Protein AF-A0A2M7KJD2-F1 (afdb_monomer)

pLDDT: mean 91.59, std 7.05, range [61.38, 98.44]

Sequence (137 aa):
REYKAAEAAFASTLTKTAMPTDLFVQVTGLTDGWTAAKQVNGGPLEAITVHGGAGYTNLDLNPADVAVVVGHPVTCSNPAVRLVVWWTESGLEVYAQNPTNAAITCTLHASDAFKGLPAGEKTVTLAAGGVASVSWQ

Solvent-accessible surface area (backbone atoms only — not comparable to full-atom values): 7549 Å² total; per-residue (Å²): 88,82,46,65,36,56,99,49,31,30,76,52,75,45,73,46,51,96,60,88,48,69,46,55,39,39,35,33,72,48,57,65,47,40,42,30,30,35,28,55,71,69,49,70,80,41,80,41,61,53,58,93,23,31,32,58,50,74,42,80,24,59,90,42,65,40,42,38,28,40,30,33,60,53,46,52,77,42,82,76,44,32,37,48,67,47,80,56,101,75,35,40,40,37,40,41,34,30,81,44,91,54,68,46,74,34,45,33,38,45,35,84,80,50,68,91,60,56,84,61,75,47,80,48,78,29,49,47,62,25,70,48,79,46,80,42,102

Nearest PDB structures (foldseek):
  7x87-assembly1_A  TM=8.866E-01  e=2.507E-02  Ignavibacterium album
  1nqj-assembly1_A  TM=3.672E-01  e=4.482E-02  Hathewaya histolytica
  2o8o-assembly1_A  TM=3.756E-01  e=2.846E-01  Hathewaya histolytica
  5gsm-assembly1_B  TM=4.408E-01  e=3.989E+00  Thermococcus kodakarensis KOD1
  5tdq-assembly1_A  TM=5.277E-01  e=8.808E+00  Homo sapiens

Structure (mmCIF, N/CA/C/O backbone):
data_AF-A0A2M7KJD2-F1
#
_entry.id   AF-A0A2M7KJD2-F1
#
loop_
_atom_site.group_PDB
_atom_site.id
_atom_site.type_symbol
_atom_site.label_atom_id
_atom_site.label_alt_id
_atom_site.label_comp_id
_atom_site.label_asym_id
_atom_site.label_entity_id
_atom_site.label_seq_id
_atom_site.pdbx_PDB_ins_code
_atom_site.Cartn_x
_atom_site.Cartn_y
_atom_site.Cartn_z
_atom_site.occupancy
_atom_site.B_iso_or_equiv
_atom_site.auth_seq_id
_atom_site.auth_comp_id
_atom_site.auth_asym_id
_atom_site.auth_atom_id
_atom_site.pdbx_PDB_model_num
ATOM 1 N N . ARG A 1 1 ? -0.520 -9.405 -18.634 1.00 74.50 1 ARG A N 1
ATOM 2 C CA . ARG A 1 1 ? 0.081 -10.565 -17.922 1.00 74.50 1 ARG A CA 1
ATOM 3 C C . ARG A 1 1 ? -0.430 -10.553 -16.489 1.00 74.50 1 ARG A C 1
ATOM 5 O O . ARG A 1 1 ? -0.575 -9.461 -15.948 1.00 74.50 1 ARG A O 1
ATOM 12 N N . GLU A 1 2 ? -0.723 -11.722 -15.922 1.00 70.50 2 GLU A N 1
ATOM 13 C CA . GLU A 1 2 ? -1.137 -11.858 -14.522 1.00 70.50 2 GLU A CA 1
ATOM 14 C C . GLU A 1 2 ? 0.080 -12.178 -13.658 1.00 70.50 2 GLU A C 1
ATOM 16 O O . GLU A 1 2 ? 0.877 -13.054 -14.000 1.00 70.50 2 GLU A O 1
ATOM 21 N N . TYR A 1 3 ? 0.215 -11.457 -12.553 1.00 81.69 3 TYR A N 1
ATOM 22 C CA . TYR A 1 3 ? 1.208 -11.715 -11.524 1.00 81.69 3 TYR A CA 1
ATOM 23 C C . TYR A 1 3 ? 0.523 -11.738 -10.160 1.00 81.69 3 TYR A C 1
ATOM 25 O O . TYR A 1 3 ? -0.526 -11.124 -9.967 1.00 81.69 3 TYR A O 1
ATOM 33 N N . LYS A 1 4 ? 1.124 -12.437 -9.201 1.00 75.81 4 LYS A N 1
ATOM 34 C CA . LYS A 1 4 ? 0.618 -12.529 -7.832 1.00 75.81 4 LYS A CA 1
ATOM 35 C C . LYS A 1 4 ? 1.563 -11.794 -6.892 1.00 75.81 4 LYS A C 1
ATOM 37 O O . LYS A 1 4 ? 2.771 -12.016 -6.954 1.00 75.81 4 LYS A O 1
ATOM 42 N N . ALA A 1 5 ? 1.017 -10.945 -6.027 1.00 68.19 5 ALA A N 1
ATOM 43 C CA . ALA A 1 5 ? 1.788 -10.338 -4.951 1.00 68.19 5 ALA A CA 1
ATOM 44 C C . ALA A 1 5 ? 2.175 -11.402 -3.906 1.00 68.19 5 ALA A C 1
ATOM 46 O O . ALA A 1 5 ? 1.339 -12.208 -3.487 1.00 68.19 5 ALA A O 1
ATOM 47 N N . ALA A 1 6 ? 3.437 -11.394 -3.481 1.00 64.44 6 ALA A N 1
ATOM 48 C CA . ALA A 1 6 ? 3.921 -12.115 -2.309 1.00 64.44 6 ALA A CA 1
ATOM 49 C C . ALA A 1 6 ? 4.169 -11.083 -1.202 1.00 64.44 6 ALA A C 1
ATOM 51 O O . ALA A 1 6 ? 4.710 -10.020 -1.478 1.00 64.44 6 ALA A O 1
ATOM 52 N N . GLU A 1 7 ? 3.725 -11.350 0.029 1.00 61.38 7 GLU A N 1
ATOM 53 C CA . GLU A 1 7 ? 3.960 -10.430 1.162 1.00 61.38 7 GLU A CA 1
ATOM 54 C C . GLU A 1 7 ? 3.536 -8.974 0.855 1.00 61.38 7 GLU A C 1
ATOM 56 O O . GLU A 1 7 ? 4.210 -8.009 1.196 1.00 61.38 7 GLU A O 1
ATOM 61 N N . ALA A 1 8 ? 2.383 -8.839 0.183 1.00 77.75 8 ALA A N 1
ATOM 62 C CA . ALA A 1 8 ? 1.730 -7.589 -0.221 1.00 77.75 8 ALA A CA 1
ATOM 63 C C . ALA A 1 8 ? 2.325 -6.807 -1.405 1.00 77.75 8 ALA A C 1
ATOM 65 O O . ALA A 1 8 ? 1.742 -5.788 -1.787 1.00 77.75 8 ALA A O 1
ATOM 66 N N . ALA A 1 9 ? 3.390 -7.292 -2.051 1.00 86.12 9 ALA A N 1
ATOM 67 C CA . ALA A 1 9 ? 3.875 -6.713 -3.303 1.00 86.12 9 ALA A CA 1
ATOM 68 C C . ALA A 1 9 ? 4.376 -7.756 -4.312 1.00 86.12 9 ALA A C 1
ATOM 70 O O . ALA A 1 9 ? 4.745 -8.880 -3.995 1.00 86.12 9 ALA A O 1
ATOM 71 N N . PHE A 1 10 ? 4.371 -7.383 -5.581 1.00 90.31 10 PHE A N 1
ATOM 72 C CA . PHE A 1 10 ? 5.023 -8.097 -6.665 1.00 90.31 10 PHE A CA 1
ATOM 73 C C . PHE A 1 10 ? 6.222 -7.270 -7.119 1.00 90.31 10 PHE A C 1
ATOM 75 O O . PHE A 1 10 ? 6.049 -6.103 -7.456 1.00 90.31 10 PHE A O 1
ATOM 82 N N . ALA A 1 11 ? 7.411 -7.869 -7.162 1.00 91.50 11 ALA A N 1
ATOM 83 C CA . ALA A 1 11 ? 8.623 -7.238 -7.674 1.00 91.50 11 ALA A CA 1
ATOM 84 C C . ALA A 1 11 ? 9.239 -8.107 -8.776 1.00 91.50 11 ALA A C 1
ATOM 86 O O . ALA A 1 11 ? 9.395 -9.318 -8.605 1.00 91.50 11 ALA A O 1
ATOM 87 N N . SER A 1 12 ? 9.576 -7.513 -9.921 1.00 91.69 12 SER A N 1
ATOM 88 C CA . SER A 1 12 ? 10.182 -8.241 -11.040 1.00 91.69 12 SER A CA 1
ATOM 89 C C . SER A 1 12 ? 10.898 -7.316 -12.018 1.00 91.69 12 SER A C 1
ATOM 91 O O . SER A 1 12 ? 10.640 -6.116 -12.058 1.00 91.69 12 SER A O 1
ATOM 93 N N . THR A 1 13 ? 11.758 -7.898 -12.850 1.00 92.31 13 THR A N 1
ATOM 94 C CA . THR A 1 13 ? 12.322 -7.231 -14.024 1.00 92.31 13 THR A CA 1
ATOM 95 C C . THR A 1 13 ? 11.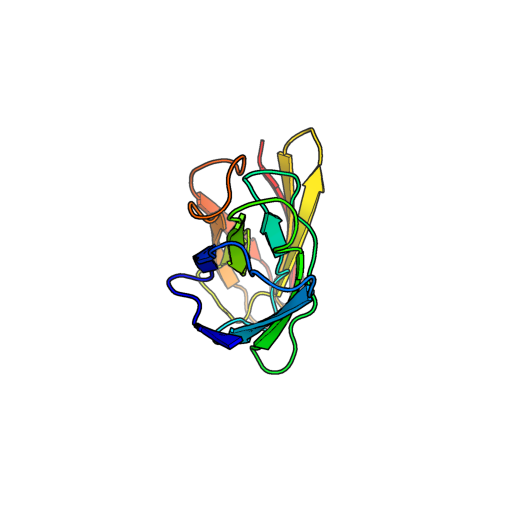645 -7.773 -15.272 1.00 92.31 13 THR A C 1
ATOM 97 O O . THR A 1 13 ? 11.668 -8.974 -15.544 1.00 92.31 13 THR A O 1
ATOM 100 N N . LEU A 1 14 ? 11.040 -6.877 -16.041 1.00 89.56 14 LEU A N 1
ATOM 101 C CA . LEU A 1 14 ? 10.385 -7.171 -17.302 1.00 89.56 14 LEU A CA 1
ATOM 102 C C . LEU A 1 14 ? 11.300 -6.772 -18.449 1.00 89.56 14 LEU A C 1
ATOM 104 O O . LEU A 1 14 ? 11.757 -5.636 -18.525 1.00 89.56 14 LEU A O 1
ATOM 108 N N . THR A 1 15 ? 11.550 -7.710 -19.352 1.00 89.50 15 THR A N 1
ATOM 109 C CA . THR A 1 15 ? 12.405 -7.474 -20.513 1.00 89.50 15 THR A CA 1
ATOM 110 C C . THR A 1 15 ? 11.744 -6.519 -21.500 1.00 89.50 15 THR A C 1
ATOM 112 O O . THR A 1 15 ? 10.539 -6.631 -21.757 1.00 89.50 15 THR A O 1
ATOM 115 N N . LYS A 1 16 ? 12.551 -5.657 -22.118 1.00 88.69 16 LYS A N 1
ATOM 116 C CA . LYS A 1 16 ? 12.173 -4.823 -23.256 1.00 88.69 16 LYS A CA 1
ATOM 117 C C . LYS A 1 16 ? 11.460 -5.650 -24.321 1.00 88.69 16 LYS A C 1
ATOM 119 O O . LYS A 1 16 ? 11.847 -6.781 -24.625 1.00 88.69 16 LYS A O 1
ATOM 124 N N . THR A 1 17 ? 10.436 -5.062 -24.926 1.00 82.75 17 THR A N 1
ATOM 125 C CA . THR A 1 17 ? 9.741 -5.680 -26.058 1.00 82.75 17 THR A CA 1
ATOM 126 C C . THR A 1 17 ? 10.324 -5.188 -27.383 1.00 82.75 17 THR A C 1
ATOM 128 O O . THR A 1 17 ? 10.805 -4.062 -27.494 1.00 82.75 17 THR A O 1
ATOM 131 N N . ALA A 1 18 ? 10.319 -6.048 -28.406 1.00 79.38 18 ALA A N 1
ATOM 132 C CA . ALA A 1 18 ? 10.820 -5.688 -29.735 1.00 79.38 18 ALA A CA 1
ATOM 133 C C . ALA A 1 18 ? 9.858 -4.770 -30.514 1.00 79.38 18 ALA A C 1
ATOM 135 O O . ALA A 1 18 ? 10.285 -4.062 -31.422 1.00 79.38 18 ALA A O 1
ATOM 136 N N . MET A 1 19 ? 8.567 -4.789 -30.171 1.00 81.00 19 MET A N 1
ATOM 137 C CA . MET A 1 19 ? 7.539 -3.946 -30.781 1.00 81.00 19 MET A CA 1
ATOM 138 C C . MET A 1 19 ? 7.059 -2.921 -29.764 1.00 81.00 19 MET A C 1
ATOM 140 O O . MET A 1 19 ? 6.751 -3.336 -28.648 1.00 81.00 19 MET A O 1
ATOM 144 N N . PRO A 1 20 ? 6.925 -1.637 -30.136 1.00 79.19 20 PRO A N 1
ATOM 145 C CA . PRO A 1 20 ? 6.466 -0.637 -29.198 1.00 79.19 20 PRO A CA 1
ATOM 146 C C . PRO A 1 20 ? 5.076 -0.965 -28.648 1.00 79.19 20 PRO A C 1
ATOM 148 O O . PRO A 1 20 ? 4.108 -1.013 -29.408 1.00 79.19 20 PRO A O 1
ATOM 151 N N . THR A 1 21 ? 4.971 -1.223 -27.349 1.00 81.81 21 THR A N 1
ATOM 152 C CA . THR A 1 21 ? 3.697 -1.517 -26.693 1.00 81.81 21 THR A CA 1
ATOM 153 C C . THR A 1 21 ? 3.764 -1.223 -25.207 1.00 81.81 21 THR A C 1
ATOM 155 O O . THR A 1 21 ? 4.760 -1.501 -24.536 1.00 81.81 21 THR A O 1
ATOM 158 N N . ASP A 1 22 ? 2.636 -0.764 -24.681 1.00 86.81 22 ASP A N 1
ATOM 159 C CA . ASP A 1 22 ? 2.374 -0.823 -23.255 1.00 86.81 22 ASP A CA 1
ATOM 160 C C . ASP A 1 22 ? 2.038 -2.263 -22.871 1.00 86.81 22 ASP A C 1
ATOM 162 O O . ASP A 1 22 ? 1.217 -2.929 -23.513 1.00 86.81 22 ASP A O 1
ATOM 166 N N . LEU A 1 23 ? 2.662 -2.758 -21.807 1.00 89.12 23 LEU A N 1
ATOM 167 C CA . LEU A 1 23 ? 2.262 -4.011 -21.191 1.00 89.12 23 LEU A CA 1
ATOM 168 C C . LEU A 1 23 ? 1.202 -3.734 -20.128 1.00 89.12 23 LEU A C 1
ATOM 170 O O . LEU A 1 23 ? 1.499 -3.158 -19.084 1.00 89.12 23 LEU A O 1
ATOM 174 N N . PHE A 1 24 ? -0.009 -4.241 -20.348 1.00 90.38 24 PHE A N 1
ATOM 175 C CA . PHE A 1 24 ? -1.033 -4.291 -19.309 1.00 90.38 24 PHE A CA 1
ATOM 176 C C . PHE A 1 24 ? -0.729 -5.401 -18.298 1.00 90.38 24 PHE A C 1
ATOM 178 O O . PHE A 1 24 ? -0.521 -6.578 -18.641 1.00 90.38 24 PHE A O 1
ATOM 185 N N . VAL A 1 25 ? -0.712 -5.009 -17.032 1.00 90.75 25 VAL A N 1
ATOM 186 C CA . VAL A 1 25 ? -0.351 -5.830 -15.885 1.00 90.75 25 VAL A CA 1
ATOM 187 C C . VAL A 1 25 ? -1.523 -5.879 -14.918 1.00 90.75 25 VAL A C 1
ATOM 1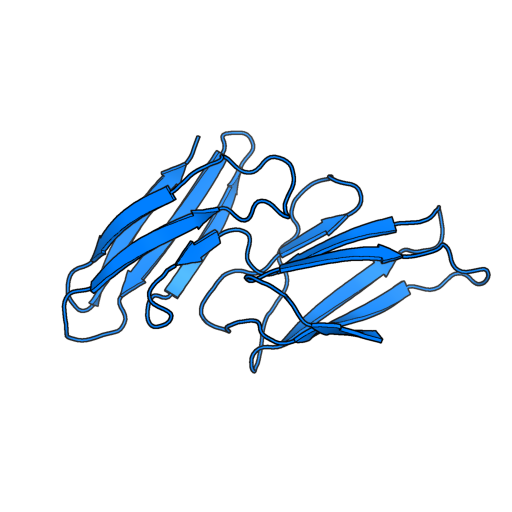89 O O . VAL A 1 25 ? -2.047 -4.845 -14.509 1.00 90.75 25 VAL A O 1
ATOM 192 N N . GLN A 1 26 ? -1.903 -7.098 -14.547 1.00 93.50 26 GLN A N 1
ATOM 193 C CA . GLN A 1 26 ? -2.819 -7.369 -13.450 1.00 93.50 26 GLN A CA 1
ATOM 194 C C . GLN A 1 26 ? -2.022 -7.995 -12.308 1.00 93.50 26 GLN A C 1
ATOM 196 O O . GLN A 1 26 ? -1.288 -8.962 -12.529 1.00 93.50 26 GLN A O 1
ATOM 201 N N . VAL A 1 27 ? -2.183 -7.457 -11.102 1.00 93.25 27 VAL A N 1
ATOM 202 C CA . VAL A 1 27 ? -1.579 -7.996 -9.880 1.00 93.25 27 VAL A CA 1
ATOM 203 C C . VAL A 1 27 ? -2.678 -8.439 -8.931 1.00 93.25 27 VAL A C 1
ATOM 205 O O . VAL A 1 27 ? -3.476 -7.618 -8.487 1.00 93.25 27 VAL A O 1
ATOM 208 N N . THR A 1 28 ? -2.735 -9.736 -8.642 1.00 93.94 28 THR A N 1
ATOM 209 C CA . THR A 1 28 ? -3.733 -10.339 -7.750 1.00 93.94 28 THR A CA 1
ATOM 210 C C . THR A 1 28 ? -3.183 -10.553 -6.341 1.00 93.94 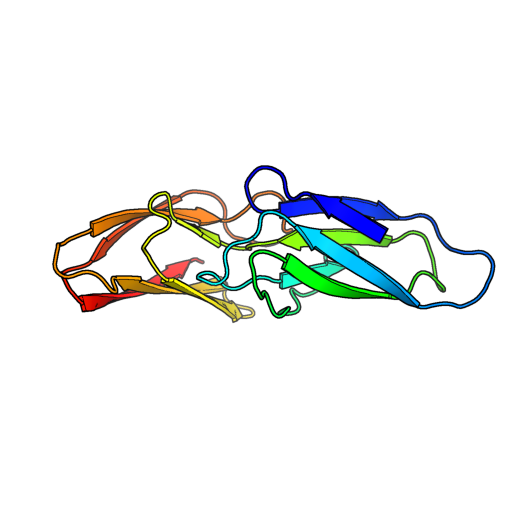28 THR A C 1
ATOM 212 O O . THR A 1 28 ? -1.969 -10.548 -6.114 1.00 93.94 28 THR A O 1
ATOM 215 N N . GLY A 1 29 ? -4.090 -10.757 -5.382 1.00 91.19 29 GLY A N 1
ATOM 216 C CA . GLY A 1 29 ? -3.746 -10.954 -3.969 1.00 91.19 29 GLY A CA 1
ATOM 217 C C . GLY A 1 29 ? -3.585 -9.650 -3.189 1.00 91.19 29 GLY A C 1
ATOM 218 O O . GLY A 1 29 ? -3.014 -9.660 -2.101 1.00 91.19 29 GLY A O 1
ATOM 219 N N . LEU A 1 30 ? -4.079 -8.541 -3.742 1.00 94.56 30 LEU A N 1
ATOM 220 C CA . LEU A 1 30 ? -4.172 -7.259 -3.053 1.00 94.56 30 LEU A CA 1
ATOM 221 C C . LEU A 1 30 ? -5.464 -7.199 -2.229 1.00 94.56 30 LEU A C 1
ATOM 223 O O . LEU A 1 30 ? -6.373 -8.009 -2.408 1.00 94.56 30 LEU A O 1
ATOM 227 N N . THR A 1 31 ? -5.561 -6.228 -1.330 1.00 93.50 31 THR A N 1
ATOM 228 C CA . THR A 1 31 ? -6.803 -5.907 -0.620 1.00 93.50 31 THR A CA 1
ATOM 229 C C . THR A 1 31 ? -7.334 -4.556 -1.070 1.00 93.50 31 THR A C 1
ATOM 231 O O . THR A 1 31 ? -6.593 -3.581 -1.159 1.00 93.50 31 THR A O 1
ATOM 234 N N . ASP A 1 32 ? -8.646 -4.472 -1.284 1.00 93.69 32 ASP A N 1
ATOM 235 C CA . ASP A 1 32 ? -9.338 -3.220 -1.624 1.00 93.69 32 ASP A CA 1
ATOM 236 C C . ASP A 1 32 ? -9.277 -2.192 -0.477 1.00 93.69 32 ASP A C 1
ATOM 238 O O . ASP A 1 32 ? -9.647 -1.033 -0.640 1.00 93.69 32 ASP A O 1
ATOM 242 N N . GLY A 1 33 ? -8.858 -2.617 0.721 1.00 95.25 33 GLY A N 1
ATOM 243 C CA . GLY A 1 33 ? -8.799 -1.760 1.898 1.00 95.25 33 GLY A CA 1
ATOM 244 C C . GLY A 1 33 ? -7.580 -0.865 2.009 1.00 95.25 33 GLY A C 1
ATOM 245 O O . GLY A 1 33 ? -7.597 0.016 2.868 1.00 95.25 33 GLY A O 1
ATOM 246 N N . TRP A 1 34 ? -6.534 -1.115 1.223 1.00 96.62 34 TRP A N 1
ATOM 247 C CA . TRP A 1 34 ? -5.243 -0.452 1.372 1.00 96.62 34 TRP A CA 1
ATOM 248 C C . TRP A 1 34 ? -4.829 0.208 0.064 1.00 96.62 34 TRP A C 1
ATOM 250 O O . TRP A 1 34 ? -4.994 -0.374 -1.009 1.00 96.62 34 TRP A O 1
ATOM 260 N N . THR A 1 35 ? -4.231 1.398 0.153 1.00 96.75 35 THR A N 1
ATOM 261 C CA . THR A 1 35 ? -3.576 2.030 -0.996 1.00 96.75 35 THR A CA 1
ATOM 262 C C . THR A 1 35 ? -2.598 1.054 -1.647 1.00 96.75 35 THR A C 1
ATOM 264 O O . THR A 1 35 ? -1.788 0.417 -0.969 1.00 96.75 35 THR A O 1
ATOM 267 N N . ALA A 1 36 ? -2.664 0.950 -2.970 1.00 96.81 36 ALA A N 1
ATOM 268 C CA . ALA A 1 36 ? -1.659 0.272 -3.767 1.00 96.81 36 ALA A CA 1
ATOM 269 C C . ALA A 1 36 ? -0.947 1.272 -4.676 1.00 96.81 36 ALA A C 1
ATOM 271 O O . ALA A 1 36 ? -1.507 2.298 -5.071 1.00 96.81 36 ALA A O 1
ATOM 272 N N . ALA A 1 37 ? 0.294 0.957 -5.015 1.00 96.38 37 ALA A N 1
ATOM 273 C CA . ALA A 1 37 ? 1.112 1.745 -5.913 1.00 96.38 37 ALA A CA 1
ATOM 274 C C . ALA A 1 37 ? 1.936 0.840 -6.827 1.00 96.38 37 ALA A C 1
ATOM 276 O O . ALA A 1 37 ? 2.144 -0.343 -6.540 1.00 96.38 37 ALA A O 1
ATOM 277 N N . LYS A 1 38 ? 2.436 1.424 -7.913 1.00 96.12 38 LYS A N 1
ATOM 278 C CA . LYS A 1 38 ? 3.562 0.894 -8.673 1.00 96.12 38 LYS A CA 1
ATOM 279 C C . LYS A 1 38 ? 4.793 1.773 -8.490 1.00 96.12 38 LYS A C 1
ATOM 281 O O . LYS A 1 38 ? 4.675 2.971 -8.251 1.00 96.12 38 LYS A O 1
ATOM 286 N N . GLN A 1 39 ? 5.964 1.178 -8.654 1.00 95.44 39 GLN A N 1
ATOM 287 C CA . GLN A 1 39 ? 7.237 1.877 -8.742 1.00 95.44 39 GLN A CA 1
ATOM 288 C C . GLN A 1 39 ? 8.032 1.296 -9.907 1.00 95.44 39 GLN A C 1
ATOM 290 O O . GLN A 1 39 ? 8.254 0.087 -9.976 1.00 95.44 39 GLN A O 1
ATOM 295 N N . VAL A 1 40 ? 8.455 2.161 -10.826 1.00 95.38 40 VAL A N 1
ATOM 296 C CA . VAL A 1 40 ? 9.196 1.786 -12.036 1.00 95.38 40 VAL A CA 1
ATOM 297 C C . VAL A 1 40 ? 10.636 2.265 -11.905 1.00 95.38 40 VAL A C 1
ATOM 299 O O . VAL A 1 40 ? 10.882 3.436 -11.636 1.00 95.38 40 VAL A O 1
ATOM 302 N N . ASN A 1 41 ? 11.596 1.354 -12.066 1.00 94.00 41 ASN A N 1
ATOM 303 C CA . ASN A 1 41 ? 13.038 1.609 -12.011 1.00 94.00 41 ASN A CA 1
ATOM 304 C C . ASN A 1 41 ? 13.505 2.354 -10.744 1.00 94.00 41 ASN A C 1
ATOM 306 O O . ASN A 1 41 ? 14.497 3.077 -10.770 1.00 94.00 41 ASN A O 1
ATOM 310 N N . GLY A 1 42 ? 12.806 2.162 -9.619 1.00 91.31 42 GLY A N 1
ATOM 311 C CA . GLY A 1 42 ? 13.093 2.863 -8.362 1.00 91.31 42 GLY A CA 1
ATOM 312 C C . GLY A 1 42 ? 12.731 4.350 -8.366 1.00 91.31 42 GLY A C 1
ATOM 313 O O . GLY A 1 42 ? 13.213 5.079 -7.507 1.00 91.31 42 GLY A O 1
ATOM 314 N N . GLY A 1 43 ? 11.928 4.799 -9.334 1.00 92.88 43 GLY A N 1
ATOM 315 C CA . GLY A 1 43 ? 11.413 6.160 -9.409 1.00 92.88 43 GLY A CA 1
ATOM 316 C C . GLY A 1 43 ? 10.317 6.454 -8.374 1.00 92.88 43 GLY A C 1
ATOM 317 O O . GLY A 1 43 ? 10.208 5.760 -7.359 1.00 92.88 43 GLY A O 1
ATOM 318 N N . PRO A 1 44 ? 9.488 7.480 -8.618 1.00 92.12 44 PRO A N 1
ATOM 319 C CA . PRO A 1 44 ? 8.368 7.816 -7.747 1.00 92.12 44 PRO A CA 1
ATOM 320 C C . PRO A 1 44 ? 7.365 6.665 -7.609 1.00 92.12 44 PRO A C 1
ATOM 322 O O . PRO A 1 44 ? 7.202 5.846 -8.517 1.00 92.12 44 PRO A O 1
ATOM 325 N N . LEU A 1 45 ? 6.670 6.625 -6.472 1.00 93.31 45 LEU A N 1
ATOM 326 C CA . LEU A 1 45 ? 5.488 5.787 -6.322 1.00 93.31 45 LEU A CA 1
ATOM 327 C C . LEU A 1 45 ? 4.327 6.420 -7.095 1.00 93.31 45 LEU A C 1
ATOM 329 O O . LEU A 1 45 ? 4.060 7.618 -6.990 1.00 93.31 45 LEU A O 1
ATOM 333 N N . GLU A 1 46 ? 3.609 5.597 -7.845 1.00 94.44 46 GLU A N 1
ATOM 334 C CA . GLU A 1 46 ? 2.422 5.988 -8.597 1.00 94.44 46 GLU A CA 1
ATOM 335 C C . GLU A 1 46 ? 1.233 5.174 -8.097 1.00 94.44 46 GLU A C 1
ATOM 337 O O . GLU A 1 46 ? 1.264 3.943 -8.131 1.00 94.44 46 GLU A O 1
ATOM 342 N N . ALA A 1 47 ? 0.183 5.843 -7.621 1.00 94.69 47 ALA A N 1
ATOM 343 C CA . ALA A 1 47 ? -0.989 5.160 -7.087 1.00 94.69 47 ALA A CA 1
ATOM 344 C C . ALA A 1 47 ? -1.689 4.339 -8.177 1.00 94.69 47 ALA A C 1
ATOM 346 O O . ALA A 1 47 ? -1.825 4.784 -9.319 1.00 94.69 47 ALA A O 1
ATOM 347 N N . ILE A 1 48 ? -2.176 3.156 -7.807 1.00 95.38 48 ILE A N 1
ATOM 348 C CA . ILE A 1 48 ? -3.013 2.327 -8.675 1.00 95.38 48 ILE A CA 1
ATOM 349 C C . ILE A 1 48 ? -4.326 1.993 -7.978 1.00 95.38 48 ILE A C 1
ATOM 351 O O . ILE A 1 48 ? -4.409 1.931 -6.750 1.00 95.38 48 ILE A O 1
ATOM 355 N N . THR A 1 49 ? -5.364 1.760 -8.771 1.00 92.94 49 THR A N 1
ATOM 356 C CA . THR A 1 49 ? -6.652 1.302 -8.260 1.00 92.94 49 THR A CA 1
ATOM 357 C C . THR A 1 49 ? -6.619 -0.201 -8.004 1.00 92.94 49 THR A C 1
ATOM 359 O O . THR A 1 49 ? -6.036 -0.966 -8.775 1.00 92.94 49 THR A O 1
ATOM 362 N N . VAL A 1 50 ? -7.268 -0.619 -6.916 1.00 94.81 50 VAL A N 1
ATOM 363 C CA . VAL A 1 50 ? -7.496 -2.027 -6.572 1.00 94.81 50 VAL A CA 1
ATOM 364 C C . VAL A 1 50 ? -8.998 -2.265 -6.515 1.00 94.81 50 VAL A C 1
ATOM 366 O O . VAL A 1 50 ? -9.735 -1.459 -5.945 1.00 94.81 50 VAL A O 1
ATOM 369 N N . HIS A 1 51 ? -9.452 -3.349 -7.132 1.00 93.75 51 HIS A N 1
ATOM 370 C CA . HIS A 1 51 ? -10.841 -3.778 -7.071 1.00 93.75 51 HIS A CA 1
ATOM 371 C C . HIS A 1 51 ? -10.927 -5.302 -7.085 1.00 93.75 51 HIS A C 1
ATOM 373 O O . HIS A 1 51 ? -10.322 -5.950 -7.943 1.00 93.75 51 HIS A O 1
ATOM 379 N N . GLY A 1 52 ? -11.684 -5.880 -6.151 1.00 94.19 52 GLY A N 1
ATOM 380 C CA . GLY A 1 52 ? -11.826 -7.331 -6.046 1.00 94.19 52 GLY A CA 1
ATOM 381 C C . GLY A 1 52 ? -10.497 -8.033 -5.754 1.00 94.19 52 GLY A C 1
ATOM 382 O O . GLY A 1 52 ? -10.285 -9.160 -6.195 1.00 94.19 52 GLY A O 1
ATOM 383 N N . GLY A 1 53 ? -9.578 -7.349 -5.067 1.00 93.62 53 GLY A N 1
ATOM 384 C CA . GLY A 1 53 ? -8.236 -7.842 -4.759 1.00 93.62 53 GLY A CA 1
ATOM 385 C C . GLY A 1 53 ? -7.273 -7.911 -5.948 1.00 93.62 53 GLY A C 1
ATOM 386 O O . GLY A 1 53 ? -6.239 -8.588 -5.875 1.00 93.62 53 GLY A O 1
ATOM 387 N N . ALA A 1 54 ? -7.599 -7.214 -7.039 1.00 94.19 54 ALA A N 1
ATOM 388 C CA . ALA A 1 54 ? -6.751 -7.069 -8.213 1.00 94.19 54 ALA A CA 1
ATOM 389 C C . ALA A 1 54 ? -6.413 -5.596 -8.474 1.00 94.19 54 ALA A C 1
ATOM 391 O O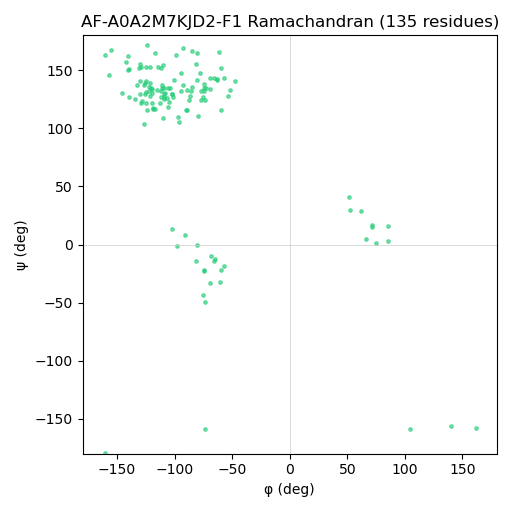 . ALA A 1 54 ? -7.300 -4.744 -8.519 1.00 94.19 54 ALA A O 1
ATOM 392 N N . GLY A 1 55 ? -5.127 -5.311 -8.668 1.00 94.38 55 GLY A N 1
ATOM 393 C CA . GLY A 1 55 ? -4.624 -4.026 -9.139 1.00 94.38 55 GLY A CA 1
ATOM 394 C C . GLY A 1 55 ? -4.3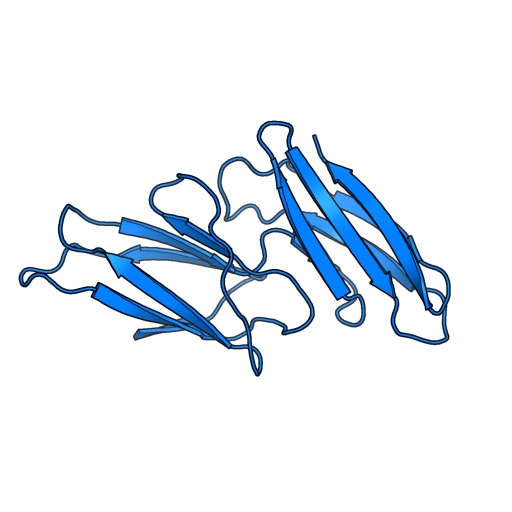02 -4.079 -1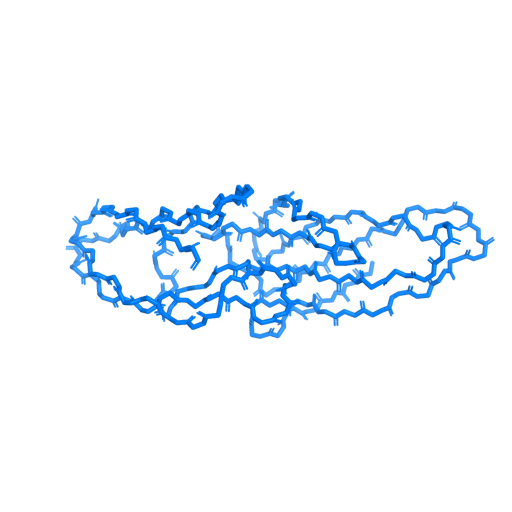0.628 1.00 94.38 55 GLY A C 1
ATOM 395 O O . GLY A 1 55 ? -3.773 -5.083 -11.111 1.00 94.38 55 GLY A O 1
ATOM 396 N N . TYR A 1 56 ? -4.597 -3.001 -11.351 1.00 91.62 56 TYR A N 1
ATOM 397 C CA . TYR A 1 56 ? -4.363 -2.910 -12.794 1.00 91.62 56 TYR A CA 1
ATOM 398 C C . TYR A 1 56 ? -3.458 -1.729 -13.116 1.00 91.62 56 TYR A C 1
ATOM 400 O O . TYR A 1 56 ? -3.641 -0.627 -12.601 1.00 91.62 56 TYR A O 1
ATOM 408 N N . THR A 1 57 ? -2.478 -1.946 -13.988 1.00 93.81 57 THR A N 1
ATOM 409 C CA . THR A 1 57 ? -1.614 -0.870 -14.473 1.00 93.81 57 THR A CA 1
ATOM 410 C C . THR A 1 57 ? -1.012 -1.190 -15.838 1.00 93.81 57 THR A C 1
ATOM 412 O O . THR A 1 57 ? -1.075 -2.326 -16.307 1.00 93.81 57 THR A O 1
ATOM 415 N N . ASN A 1 58 ? -0.428 -0.188 -16.485 1.00 92.25 58 ASN A N 1
ATOM 416 C CA . ASN A 1 58 ? 0.368 -0.326 -17.698 1.00 92.25 58 ASN A CA 1
ATOM 417 C C . ASN A 1 58 ? 1.843 -0.002 -17.420 1.00 92.25 58 ASN A C 1
ATOM 419 O O . ASN A 1 58 ? 2.171 0.783 -16.523 1.00 92.25 58 ASN A O 1
ATOM 423 N N . LEU A 1 59 ? 2.730 -0.618 -18.199 1.00 91.12 59 LEU A N 1
ATOM 424 C CA . LEU A 1 59 ? 4.171 -0.391 -18.158 1.00 91.12 59 LEU A CA 1
ATOM 425 C C . LEU A 1 59 ? 4.686 -0.145 -19.574 1.00 91.12 59 LEU A C 1
ATOM 427 O O . LEU A 1 59 ? 4.423 -0.955 -20.463 1.00 91.12 59 LEU A O 1
ATOM 431 N N . ASP A 1 60 ? 5.446 0.933 -19.753 1.00 89.88 60 ASP A N 1
ATOM 432 C CA . ASP A 1 60 ? 6.161 1.210 -20.998 1.00 89.88 60 ASP A CA 1
ATOM 433 C C . ASP A 1 60 ? 7.446 0.370 -21.044 1.00 89.88 60 ASP A C 1
ATOM 435 O O . ASP A 1 60 ? 8.377 0.594 -20.269 1.00 89.88 60 ASP A O 1
ATOM 439 N N . LEU A 1 61 ? 7.487 -0.617 -21.944 1.00 87.88 61 LEU A N 1
ATOM 440 C CA . LEU A 1 61 ? 8.640 -1.502 -22.150 1.00 87.88 61 LEU A CA 1
ATOM 441 C C . LEU A 1 61 ? 9.459 -1.132 -23.398 1.00 87.88 61 LEU A C 1
ATOM 443 O O . LEU A 1 61 ? 10.264 -1.941 -23.862 1.00 87.88 61 LEU A O 1
ATOM 447 N N . ASN A 1 62 ? 9.241 0.048 -23.981 1.00 87.25 62 ASN A N 1
ATOM 448 C CA . ASN A 1 62 ? 9.900 0.509 -25.205 1.00 87.25 62 ASN A CA 1
ATOM 449 C C . ASN A 1 62 ? 11.360 0.946 -25.005 1.00 87.25 62 ASN A C 1
ATOM 451 O O . ASN A 1 62 ? 12.202 0.605 -25.848 1.00 87.25 62 ASN A O 1
ATOM 455 N N . PRO A 1 63 ? 11.717 1.703 -23.946 1.00 85.44 63 PRO A N 1
ATOM 456 C CA . PRO A 1 63 ? 13.070 2.232 -23.838 1.00 85.44 63 PRO A CA 1
ATOM 457 C C . PRO A 1 63 ? 14.079 1.132 -23.480 1.00 85.44 63 PRO A C 1
ATOM 459 O O . PRO A 1 63 ? 15.083 0.975 -24.182 1.00 85.44 63 PRO A O 1
ATOM 462 N N . ALA A 1 64 ? 13.791 0.331 -22.453 1.00 87.50 64 ALA A N 1
ATOM 463 C CA . ALA A 1 64 ? 14.699 -0.659 -21.876 1.00 87.50 64 ALA A CA 1
ATOM 464 C C . ALA A 1 64 ? 13.931 -1.714 -21.060 1.00 87.50 64 ALA A C 1
ATOM 466 O O . ALA A 1 64 ? 12.707 -1.652 -20.949 1.00 87.50 64 ALA A O 1
ATOM 467 N N . ASP A 1 65 ? 14.666 -2.665 -20.480 1.00 92.06 65 ASP A N 1
ATOM 468 C CA . ASP A 1 65 ? 14.144 -3.520 -19.416 1.00 92.06 65 ASP A CA 1
ATOM 469 C C . ASP A 1 65 ? 13.650 -2.655 -18.249 1.00 92.06 65 ASP A C 1
ATOM 471 O O . ASP A 1 65 ? 14.243 -1.626 -17.913 1.00 92.06 65 ASP A O 1
ATOM 475 N N . VAL A 1 66 ? 12.559 -3.084 -17.624 1.00 91.81 66 VAL A N 1
ATOM 476 C CA . VAL A 1 66 ? 11.885 -2.349 -16.557 1.00 91.81 66 VAL A CA 1
ATOM 477 C C . VAL A 1 66 ? 11.886 -3.175 -15.283 1.00 91.81 66 VAL A C 1
ATOM 479 O O . VAL A 1 66 ? 11.251 -4.226 -15.217 1.00 91.81 66 VAL A O 1
ATOM 482 N N . ALA A 1 67 ? 12.550 -2.675 -14.245 1.00 93.81 67 ALA A N 1
ATOM 483 C CA . ALA A 1 67 ? 12.327 -3.145 -12.886 1.00 93.81 67 ALA A CA 1
ATOM 484 C C . ALA A 1 67 ? 11.023 -2.529 -12.371 1.00 93.81 67 ALA A C 1
ATOM 486 O O . ALA A 1 67 ? 10.867 -1.308 -12.376 1.00 93.81 67 ALA A O 1
ATOM 487 N N . VAL A 1 68 ? 10.084 -3.357 -11.933 1.00 94.81 68 VAL A N 1
ATOM 488 C CA . VAL A 1 68 ? 8.782 -2.911 -11.448 1.00 94.81 68 VAL A CA 1
ATOM 489 C C . VAL A 1 68 ? 8.468 -3.532 -10.100 1.00 94.81 68 VAL A C 1
ATOM 491 O O . VAL A 1 68 ? 8.718 -4.715 -9.870 1.00 94.81 68 VAL A O 1
ATOM 494 N N . VAL A 1 69 ? 7.875 -2.720 -9.233 1.00 96.00 69 VAL A N 1
ATOM 495 C CA . VAL A 1 69 ? 7.226 -3.149 -7.998 1.00 96.00 69 VAL A CA 1
ATOM 496 C C . VAL A 1 69 ? 5.770 -2.712 -8.063 1.00 96.00 69 VAL A C 1
ATOM 498 O O . VAL A 1 69 ? 5.499 -1.588 -8.474 1.00 96.00 69 VAL A O 1
ATOM 501 N N . VAL A 1 70 ? 4.832 -3.582 -7.701 1.00 96.56 70 VAL A N 1
ATOM 502 C CA . VAL A 1 70 ? 3.396 -3.279 -7.646 1.00 96.56 70 VAL A CA 1
ATOM 503 C C . VAL A 1 70 ? 2.791 -3.928 -6.410 1.00 96.56 70 VAL A C 1
ATOM 505 O O . VAL A 1 70 ? 2.922 -5.134 -6.227 1.00 96.56 70 VAL A O 1
ATOM 508 N N . GLY A 1 71 ? 2.094 -3.167 -5.577 1.00 96.69 71 GLY A N 1
ATOM 509 C CA . GLY A 1 71 ? 1.508 -3.702 -4.351 1.00 96.69 71 GLY A CA 1
ATOM 510 C C . GLY A 1 71 ? 1.154 -2.627 -3.345 1.00 96.69 71 GLY A C 1
ATOM 511 O O . GLY A 1 71 ? 0.987 -1.469 -3.714 1.00 96.69 71 GLY A O 1
ATOM 512 N N . HIS A 1 72 ? 1.056 -3.010 -2.077 1.00 96.69 72 HIS A N 1
ATOM 513 C CA . HIS A 1 72 ? 0.795 -2.095 -0.972 1.00 96.69 72 HIS A CA 1
ATOM 514 C C . HIS A 1 72 ? 2.115 -1.554 -0.401 1.00 96.69 72 HIS A C 1
ATOM 516 O O . HIS A 1 72 ? 2.888 -2.336 0.155 1.00 96.69 72 HIS A O 1
ATOM 522 N N . PRO A 1 73 ? 2.384 -0.236 -0.487 1.00 95.06 73 PRO A N 1
ATOM 523 C CA . PRO A 1 73 ? 3.575 0.367 0.119 1.00 95.06 73 PRO A CA 1
ATOM 524 C C . PRO A 1 73 ? 3.623 0.186 1.638 1.00 95.06 73 PRO A C 1
ATOM 526 O O . PRO A 1 73 ? 4.695 0.051 2.217 1.00 95.06 73 PRO A O 1
ATOM 529 N N . VAL A 1 74 ? 2.451 0.168 2.279 1.00 95.56 74 VAL A N 1
ATOM 530 C CA . VAL A 1 74 ? 2.286 -0.098 3.709 1.00 95.56 74 VAL A CA 1
ATOM 531 C C . VAL A 1 74 ? 1.171 -1.117 3.896 1.00 95.56 74 VAL A C 1
ATOM 533 O O . VAL A 1 74 ? 0.119 -1.027 3.264 1.00 95.56 74 VAL A O 1
ATOM 536 N N . THR A 1 75 ? 1.398 -2.070 4.791 1.00 95.94 75 THR A N 1
ATOM 537 C CA . THR A 1 75 ? 0.425 -3.087 5.200 1.00 95.94 75 THR A CA 1
ATOM 538 C C . THR A 1 75 ? 0.090 -2.945 6.679 1.00 95.94 75 THR A C 1
ATOM 540 O O . THR A 1 75 ? 0.805 -2.269 7.417 1.00 95.94 75 THR A O 1
ATOM 543 N N . CYS A 1 76 ? -0.992 -3.582 7.127 1.00 96.38 76 CYS A N 1
ATOM 544 C CA . CYS A 1 76 ? -1.336 -3.708 8.543 1.00 96.38 76 CYS A CA 1
ATOM 545 C C . CYS A 1 76 ? -1.563 -5.187 8.866 1.00 96.38 76 CYS A C 1
ATOM 547 O O . CYS A 1 76 ? -2.236 -5.905 8.129 1.00 96.38 76 CYS A O 1
ATOM 549 N N . SER A 1 77 ? -1.042 -5.635 10.004 1.00 96.62 77 SER A N 1
ATOM 550 C CA . SER A 1 77 ? -1.237 -7.003 10.523 1.00 96.62 77 SER A CA 1
ATOM 551 C C . SER A 1 77 ? -2.708 -7.394 10.725 1.00 96.62 77 SER A C 1
ATOM 553 O O . SER A 1 77 ? -3.020 -8.581 10.800 1.00 96.62 77 SER A O 1
ATOM 555 N N . ASN A 1 78 ? -3.625 -6.421 10.787 1.00 96.12 78 ASN A N 1
ATOM 556 C CA . ASN A 1 78 ? -5.063 -6.658 10.810 1.00 96.12 78 ASN A CA 1
ATOM 557 C C . ASN A 1 78 ? -5.725 -6.194 9.492 1.00 96.12 78 ASN A C 1
ATOM 559 O O . ASN A 1 78 ? -5.882 -4.989 9.281 1.00 96.12 78 ASN A O 1
ATOM 563 N N . PRO A 1 79 ? -6.190 -7.118 8.628 1.00 93.50 79 PRO A N 1
ATOM 564 C CA . PRO A 1 79 ? -6.760 -6.781 7.321 1.00 93.50 79 PRO A CA 1
ATOM 565 C C . PRO A 1 79 ? -8.109 -6.047 7.384 1.00 93.50 79 PRO A C 1
ATOM 567 O O . PRO A 1 79 ? -8.574 -5.551 6.359 1.00 93.50 79 PRO A O 1
ATOM 570 N N . ALA A 1 80 ? -8.749 -5.959 8.557 1.00 95.06 80 ALA A N 1
ATOM 571 C CA . ALA A 1 80 ? -9.971 -5.177 8.732 1.00 95.06 80 ALA A CA 1
ATOM 572 C C . ALA A 1 80 ? -9.710 -3.660 8.758 1.00 95.06 80 ALA A C 1
ATOM 574 O O . ALA A 1 80 ? -10.624 -2.881 8.484 1.00 95.06 80 ALA A O 1
ATOM 575 N N . VAL A 1 81 ? -8.483 -3.232 9.079 1.00 97.56 81 VAL A N 1
ATOM 576 C CA . VAL A 1 81 ? -8.088 -1.817 9.066 1.00 97.56 81 VAL A CA 1
ATOM 577 C C . VAL A 1 81 ? -7.969 -1.340 7.623 1.00 97.56 81 VAL A C 1
ATOM 579 O O . VAL A 1 81 ? -7.373 -2.012 6.782 1.00 97.56 81 VAL A O 1
ATOM 582 N N . ARG A 1 82 ? -8.520 -0.161 7.336 1.00 97.81 82 ARG A N 1
ATOM 583 C CA . ARG A 1 82 ? -8.362 0.516 6.045 1.00 97.81 82 ARG A CA 1
ATOM 584 C C . ARG A 1 82 ? -7.178 1.468 6.121 1.00 97.81 82 ARG A C 1
ATOM 586 O O . ARG A 1 82 ? -7.018 2.153 7.128 1.00 97.81 82 ARG A O 1
ATOM 593 N N . LEU A 1 83 ? -6.362 1.493 5.073 1.00 97.38 83 LEU A N 1
ATOM 594 C CA . LEU A 1 83 ? -5.146 2.297 5.010 1.00 97.38 83 LEU A CA 1
ATOM 595 C C . LEU A 1 83 ? -5.193 3.193 3.780 1.00 97.38 83 LEU A C 1
ATOM 597 O O . LEU A 1 83 ? -5.253 2.697 2.655 1.00 97.38 83 LEU A O 1
ATOM 601 N N . VAL A 1 84 ? -5.102 4.500 4.002 1.00 96.88 84 VAL A N 1
ATOM 602 C CA . VAL A 1 84 ? -4.775 5.463 2.953 1.00 96.88 84 VAL A CA 1
ATOM 603 C C . VAL A 1 84 ? -3.340 5.905 3.175 1.00 96.88 84 VAL A C 1
ATOM 605 O O . VAL A 1 84 ? -3.008 6.451 4.224 1.00 96.88 84 VAL A O 1
ATOM 608 N N . VAL A 1 85 ? -2.488 5.634 2.195 1.00 95.06 85 VAL A N 1
ATOM 609 C CA . VAL A 1 85 ? -1.070 5.989 2.232 1.00 95.06 85 VAL A CA 1
ATOM 610 C C . VAL A 1 85 ? -0.829 7.121 1.251 1.00 95.06 85 VAL A C 1
ATOM 612 O O . VAL A 1 85 ? -1.228 7.038 0.090 1.00 95.06 85 VAL A O 1
ATOM 615 N N . TRP A 1 86 ? -0.154 8.157 1.726 1.00 91.38 86 TRP A N 1
ATOM 616 C CA . TRP A 1 86 ? 0.338 9.261 0.923 1.00 91.38 86 TRP A CA 1
ATOM 617 C C . TRP A 1 86 ? 1.855 9.347 1.074 1.00 91.38 86 TRP A C 1
ATOM 619 O O . TRP A 1 86 ? 2.387 9.154 2.165 1.00 91.38 86 TRP A O 1
ATOM 629 N N . TRP A 1 87 ? 2.560 9.608 -0.020 1.00 88.06 87 TRP A N 1
ATOM 630 C CA . TRP A 1 87 ? 4.013 9.758 -0.031 1.00 88.06 87 TRP A CA 1
ATOM 631 C C . TRP A 1 87 ? 4.373 11.185 -0.423 1.00 88.06 87 TRP A C 1
ATOM 633 O O . TRP A 1 87 ? 3.841 11.741 -1.385 1.00 88.06 87 TRP A O 1
ATOM 643 N N . THR A 1 88 ? 5.283 11.777 0.336 1.00 80.44 88 THR A N 1
ATOM 644 C CA . THR A 1 88 ? 5.812 13.123 0.126 1.00 80.44 88 THR A CA 1
ATOM 645 C C . THR A 1 88 ? 7.332 13.056 0.004 1.00 80.44 88 THR A C 1
ATOM 647 O O . THR A 1 88 ? 7.953 12.031 0.281 1.00 80.44 88 THR A O 1
ATOM 650 N N . GLU A 1 89 ? 7.964 14.170 -0.362 1.00 75.12 89 GLU A N 1
ATOM 651 C CA . GLU A 1 89 ? 9.429 14.291 -0.304 1.00 75.12 89 GLU A CA 1
ATOM 652 C C . GLU A 1 89 ? 9.985 14.104 1.119 1.00 75.12 89 GLU A C 1
ATOM 654 O O . GLU A 1 89 ? 11.158 13.785 1.291 1.00 75.12 89 GLU A O 1
ATOM 659 N N . SER A 1 90 ? 9.147 14.305 2.141 1.00 74.81 90 SER A N 1
ATOM 660 C CA . SER A 1 90 ? 9.506 14.244 3.558 1.00 74.81 90 SER A CA 1
ATOM 661 C C . SER A 1 90 ? 9.181 12.911 4.243 1.00 74.81 90 SER A C 1
ATOM 663 O O . SER A 1 90 ? 9.466 12.786 5.434 1.00 74.81 90 SER A O 1
ATOM 665 N N . GLY A 1 91 ? 8.591 11.939 3.534 1.00 83.38 91 GLY A N 1
ATOM 666 C CA . GLY A 1 91 ? 8.311 10.600 4.060 1.00 83.38 91 GLY A CA 1
ATOM 667 C C . GLY A 1 91 ? 6.955 10.024 3.643 1.00 83.38 91 GLY A C 1
ATOM 668 O O . GLY A 1 91 ? 6.375 10.387 2.618 1.00 83.38 91 GLY A O 1
ATOM 669 N N . LEU A 1 92 ? 6.447 9.092 4.451 1.00 90.75 92 LEU A N 1
ATOM 670 C CA . LEU A 1 92 ? 5.117 8.501 4.309 1.00 90.75 92 LEU A CA 1
ATOM 671 C C . LEU A 1 92 ? 4.152 9.076 5.347 1.00 90.75 92 LEU A C 1
ATOM 673 O O . LEU A 1 92 ? 4.446 9.107 6.541 1.00 90.75 92 LEU A O 1
ATOM 677 N N . GLU A 1 93 ? 2.952 9.435 4.909 1.00 94.25 93 GLU A N 1
ATOM 678 C CA . GLU A 1 93 ? 1.802 9.646 5.781 1.00 94.25 93 GLU A CA 1
ATOM 679 C C . GLU A 1 93 ? 0.823 8.486 5.618 1.00 94.25 93 GLU A C 1
ATOM 681 O O . GLU A 1 93 ? 0.392 8.158 4.512 1.00 94.25 93 GLU A O 1
ATOM 686 N N . VAL A 1 94 ? 0.457 7.858 6.733 1.00 95.75 94 VAL A N 1
ATOM 687 C CA . VAL A 1 94 ? -0.480 6.736 6.758 1.00 95.75 94 VAL A CA 1
ATOM 688 C C . VAL A 1 94 ? -1.694 7.116 7.588 1.00 95.75 94 VAL A C 1
ATOM 690 O O . VAL A 1 94 ? -1.597 7.317 8.796 1.00 95.75 94 VAL A O 1
ATOM 693 N N . TYR A 1 95 ? -2.854 7.153 6.947 1.00 97.12 95 TYR A N 1
ATOM 694 C CA . TYR A 1 95 ? -4.147 7.309 7.598 1.00 97.12 95 TYR A CA 1
ATOM 695 C C . TYR A 1 95 ? -4.763 5.923 7.781 1.00 97.12 95 TYR A C 1
ATOM 697 O O . TYR A 1 95 ? -5.149 5.265 6.811 1.00 97.12 95 TYR A O 1
ATOM 705 N N . ALA A 1 96 ? -4.835 5.468 9.030 1.00 97.94 96 ALA A N 1
ATOM 706 C CA . ALA A 1 96 ? -5.409 4.184 9.403 1.00 97.94 96 ALA A CA 1
ATOM 707 C C . ALA A 1 96 ? -6.812 4.377 9.983 1.00 97.94 96 ALA A C 1
ATOM 709 O O . ALA A 1 96 ? -7.009 5.171 10.904 1.00 97.94 96 ALA A O 1
ATOM 710 N N . GLN A 1 97 ? -7.784 3.627 9.471 1.00 98.31 97 GLN A N 1
ATOM 711 C CA . GLN A 1 97 ? -9.171 3.660 9.923 1.00 98.31 97 GLN A CA 1
ATOM 712 C C . GLN A 1 97 ? -9.619 2.273 10.380 1.00 98.31 97 GLN A C 1
ATOM 714 O O . GLN A 1 97 ? -9.463 1.284 9.662 1.00 98.31 97 GLN A O 1
ATOM 719 N N . ASN A 1 98 ? -10.239 2.213 11.555 1.00 98.19 98 ASN A N 1
ATOM 720 C CA . ASN A 1 98 ? -10.914 1.028 12.062 1.00 98.19 98 ASN A CA 1
ATOM 721 C C . ASN A 1 98 ? -12.418 1.115 11.746 1.00 98.19 98 ASN A C 1
ATOM 723 O O . ASN A 1 98 ? -13.126 1.865 12.413 1.00 98.19 98 ASN A O 1
ATOM 727 N N . PRO A 1 99 ? -12.939 0.352 10.769 1.00 97.38 99 PRO A N 1
ATOM 728 C CA . PRO A 1 99 ? -14.359 0.383 10.419 1.00 97.38 99 PRO A CA 1
ATOM 729 C C . PRO A 1 99 ? -15.239 -0.463 11.357 1.00 97.38 99 PRO A C 1
ATOM 731 O O . PRO A 1 99 ? -16.443 -0.566 11.135 1.00 97.38 99 PRO A O 1
ATOM 734 N N . THR A 1 100 ? -14.659 -1.128 12.357 1.00 97.69 100 THR A N 1
ATOM 735 C CA . THR A 1 100 ? -15.376 -2.067 13.227 1.00 97.69 100 THR A CA 1
ATOM 736 C C . THR A 1 100 ? -15.910 -1.389 14.489 1.00 97.69 100 THR A C 1
ATOM 738 O O . THR A 1 100 ? -15.553 -0.259 14.822 1.00 97.69 100 THR A O 1
ATOM 741 N N . ASN A 1 101 ? -16.758 -2.106 15.227 1.00 97.62 101 ASN A N 1
ATOM 742 C CA . ASN A 1 101 ? -17.316 -1.679 16.510 1.00 97.62 101 ASN A CA 1
ATOM 743 C C . ASN A 1 101 ? -16.471 -2.106 17.729 1.00 97.62 101 ASN A C 1
ATOM 745 O O . ASN A 1 101 ? -16.915 -1.929 18.862 1.00 97.62 101 ASN A O 1
ATOM 749 N N . ALA A 1 102 ? -15.270 -2.649 17.517 1.00 98.00 102 ALA A N 1
ATOM 750 C CA . ALA A 1 102 ? -14.334 -3.030 18.572 1.00 98.00 102 ALA A CA 1
ATOM 751 C C . ALA A 1 102 ? -13.005 -2.290 18.391 1.00 98.00 102 ALA A C 1
ATOM 753 O O . ALA A 1 102 ? -12.650 -1.912 17.278 1.00 98.00 102 ALA A O 1
ATOM 754 N N . ALA A 1 103 ? -12.261 -2.068 19.475 1.00 98.12 103 ALA A N 1
ATOM 755 C CA . ALA A 1 103 ? -10.913 -1.520 19.364 1.00 98.12 103 ALA A CA 1
ATOM 756 C C . ALA A 1 103 ? -9.984 -2.515 18.647 1.00 98.12 103 ALA A C 1
ATOM 758 O O . ALA A 1 103 ? -10.088 -3.726 18.849 1.00 98.12 103 ALA A O 1
ATOM 759 N N . ILE A 1 104 ? -9.071 -1.998 17.827 1.00 98.38 104 ILE A N 1
ATOM 760 C CA . ILE A 1 104 ? -8.073 -2.784 17.100 1.00 98.38 104 ILE A CA 1
ATOM 761 C C . ILE A 1 104 ? -6.692 -2.224 17.408 1.00 98.38 104 ILE A C 1
ATOM 763 O O . ILE A 1 104 ? -6.448 -1.034 17.230 1.00 98.38 104 ILE A O 1
ATOM 767 N N . THR A 1 105 ? -5.768 -3.097 17.789 1.00 98.00 105 THR A N 1
ATOM 768 C CA . THR A 1 105 ? -4.334 -2.811 17.728 1.00 98.00 105 THR A CA 1
ATOM 769 C C . THR A 1 105 ? -3.763 -3.526 16.513 1.00 98.00 105 THR A C 1
ATOM 771 O O . THR A 1 105 ? -4.021 -4.717 16.327 1.00 98.00 105 THR A O 1
ATOM 774 N N . CYS A 1 106 ? -3.017 -2.811 15.672 1.00 97.00 106 CYS A N 1
ATOM 775 C CA . CYS A 1 106 ? -2.270 -3.428 14.585 1.00 97.00 106 CYS A CA 1
ATOM 776 C C . CYS A 1 106 ? -0.890 -2.807 14.409 1.00 97.00 106 CYS A C 1
ATOM 778 O O . CYS A 1 106 ? -0.657 -1.632 14.686 1.00 97.00 106 CYS A O 1
ATOM 780 N N . THR A 1 107 ? 0.020 -3.632 13.919 1.00 97.50 107 THR A N 1
ATOM 781 C CA . THR A 1 107 ? 1.329 -3.228 13.420 1.00 97.50 107 THR A CA 1
ATOM 782 C C . THR A 1 107 ? 1.225 -2.859 11.947 1.00 97.50 107 THR A C 1
ATOM 784 O O . THR A 1 107 ? 0.761 -3.679 11.151 1.00 97.50 107 THR A O 1
ATOM 787 N N . LEU A 1 108 ? 1.642 -1.639 11.613 1.00 96.50 108 LEU A N 1
ATOM 788 C CA . LEU A 1 108 ? 1.891 -1.154 10.263 1.00 96.50 108 LEU A CA 1
ATOM 789 C C . LEU A 1 108 ? 3.309 -1.544 9.839 1.00 96.50 108 LEU A C 1
ATOM 791 O O . LEU A 1 108 ? 4.245 -1.346 10.615 1.00 96.50 108 LEU A O 1
ATOM 795 N N . HIS A 1 109 ? 3.461 -2.037 8.614 1.00 95.44 1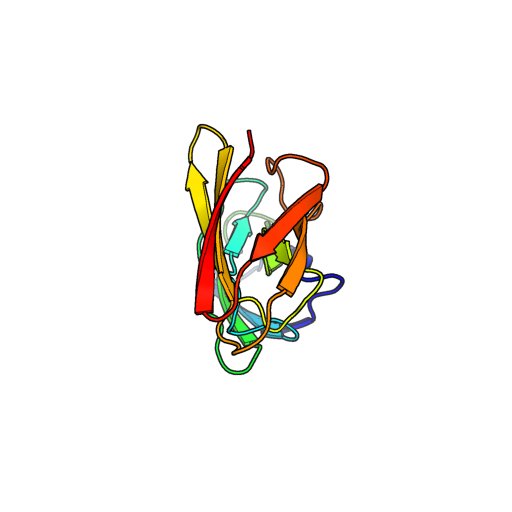09 HIS A N 1
ATOM 796 C CA . HIS A 1 109 ? 4.740 -2.458 8.042 1.00 95.44 109 HIS A CA 1
ATOM 797 C C . HIS A 1 109 ? 4.937 -1.810 6.670 1.00 95.44 109 HIS A C 1
ATOM 799 O O . HIS A 1 109 ? 4.101 -1.997 5.778 1.00 95.44 109 HIS A O 1
ATOM 805 N N . ALA A 1 110 ? 6.025 -1.057 6.502 1.00 93.38 110 ALA A N 1
ATOM 806 C CA . ALA A 1 110 ? 6.432 -0.519 5.208 1.00 93.38 110 ALA A CA 1
ATOM 807 C C . ALA A 1 110 ? 7.082 -1.630 4.371 1.00 93.38 110 ALA A C 1
ATOM 809 O O . ALA A 1 110 ? 7.903 -2.388 4.869 1.00 93.38 110 ALA A O 1
ATOM 810 N N . SER A 1 111 ? 6.676 -1.781 3.114 1.00 92.00 111 SER A N 1
ATOM 811 C CA . SER A 1 111 ? 7.145 -2.878 2.268 1.00 92.00 111 SER A CA 1
ATOM 812 C C . SER A 1 111 ? 8.589 -2.663 1.810 1.00 92.00 111 SER A C 1
ATOM 814 O O . SER A 1 111 ? 8.881 -1.691 1.113 1.00 92.00 111 SER A O 1
ATOM 816 N N . ASP A 1 112 ? 9.455 -3.639 2.092 1.00 91.00 112 ASP A N 1
ATOM 817 C CA . ASP A 1 112 ? 10.857 -3.658 1.643 1.00 91.00 112 ASP A CA 1
ATOM 818 C C . ASP A 1 112 ? 11.009 -3.778 0.118 1.00 91.00 112 ASP A C 1
ATOM 820 O O . ASP A 1 112 ? 12.088 -3.555 -0.435 1.00 91.00 112 ASP A O 1
ATOM 824 N N . ALA A 1 113 ? 9.933 -4.139 -0.590 1.00 93.12 113 ALA A N 1
ATOM 825 C CA . ALA A 1 113 ? 9.948 -4.223 -2.043 1.00 93.12 113 ALA A CA 1
ATOM 826 C C . ALA A 1 113 ? 10.068 -2.835 -2.690 1.00 93.12 113 ALA A C 1
ATOM 828 O O . ALA A 1 113 ? 10.685 -2.705 -3.747 1.00 93.12 113 ALA A O 1
ATOM 829 N N . PHE A 1 114 ? 9.489 -1.799 -2.074 1.00 92.75 114 PHE A N 1
ATOM 830 C CA . PHE A 1 114 ? 9.508 -0.437 -2.601 1.00 92.75 114 PHE A CA 1
ATOM 831 C C . PHE A 1 114 ? 10.769 0.301 -2.151 1.00 92.75 114 PHE A C 1
ATOM 833 O O .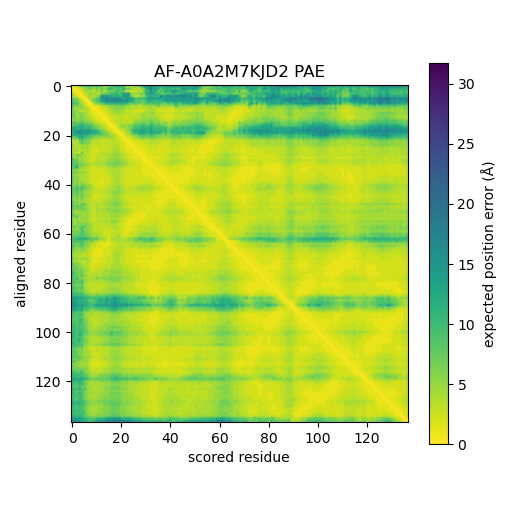 PHE A 1 114 ? 11.079 0.406 -0.967 1.00 92.75 114 PHE A O 1
ATOM 840 N N . LYS A 1 115 ? 11.492 0.880 -3.110 1.00 92.00 115 LYS A N 1
ATOM 841 C CA . LYS A 1 115 ? 12.688 1.672 -2.822 1.00 92.00 115 LYS A CA 1
ATOM 842 C C . LYS A 1 115 ? 12.310 3.032 -2.246 1.00 92.00 115 LYS A C 1
ATOM 844 O O . LYS A 1 115 ? 11.428 3.702 -2.778 1.00 92.00 115 LYS A O 1
ATOM 849 N N . GLY A 1 116 ? 13.051 3.461 -1.227 1.00 89.19 116 GLY A N 1
ATOM 850 C CA . GLY A 1 116 ? 12.922 4.792 -0.628 1.00 89.19 116 GLY A CA 1
ATOM 851 C C . GLY A 1 116 ? 11.846 4.908 0.450 1.00 89.19 116 GLY A C 1
ATOM 852 O O . GLY A 1 116 ? 11.650 6.002 0.969 1.00 89.19 116 GLY A O 1
ATOM 853 N N . LEU A 1 117 ? 11.168 3.812 0.804 1.00 89.56 117 LEU A N 1
ATOM 854 C CA . LEU A 1 117 ? 10.289 3.801 1.971 1.00 89.56 117 LEU A CA 1
ATOM 855 C C . LEU A 1 117 ? 11.111 3.689 3.267 1.00 89.56 117 LEU A C 1
ATOM 857 O O . LEU A 1 117 ? 12.170 3.052 3.262 1.00 89.56 117 LEU A O 1
ATOM 861 N N . PRO A 1 118 ? 10.647 4.289 4.378 1.00 88.19 118 PRO A N 1
ATOM 862 C CA . PRO A 1 118 ? 11.279 4.118 5.678 1.00 88.19 118 PRO A CA 1
ATOM 863 C C . PRO A 1 118 ? 11.191 2.656 6.122 1.00 88.19 118 PRO A C 1
ATOM 865 O O . PRO A 1 118 ? 10.177 1.994 5.914 1.00 88.19 118 PRO A O 1
ATOM 868 N N . ALA A 1 119 ? 12.246 2.163 6.764 1.00 87.50 119 ALA A N 1
ATOM 869 C CA . ALA A 1 119 ? 12.278 0.805 7.291 1.00 87.50 119 ALA A CA 1
ATOM 870 C C . ALA A 1 119 ? 11.561 0.690 8.649 1.00 87.50 119 ALA A C 1
ATOM 872 O O . ALA A 1 119 ? 11.511 1.637 9.444 1.00 87.50 119 ALA A O 1
ATOM 873 N N . GLY A 1 120 ? 11.089 -0.522 8.948 1.00 88.06 120 GLY A N 1
ATOM 874 C CA . GLY A 1 120 ? 10.613 -0.929 10.267 1.00 88.06 120 GLY A CA 1
ATOM 875 C C . GLY A 1 120 ? 9.095 -1.017 10.392 1.00 88.06 120 GLY A C 1
ATOM 876 O O . GLY A 1 120 ? 8.357 -1.116 9.413 1.00 88.06 120 GLY A O 1
ATOM 877 N N . GLU A 1 121 ? 8.628 -0.952 11.638 1.00 94.44 121 GLU A N 1
ATOM 878 C CA . GLU A 1 121 ? 7.222 -1.136 11.994 1.00 94.44 121 GLU A CA 1
ATOM 879 C C . GLU A 1 121 ? 6.703 -0.018 12.909 1.00 94.44 121 GLU A C 1
ATOM 881 O O . GLU A 1 121 ? 7.443 0.562 13.712 1.00 94.44 121 GLU A O 1
ATOM 886 N N . LYS A 1 122 ? 5.398 0.265 12.830 1.00 95.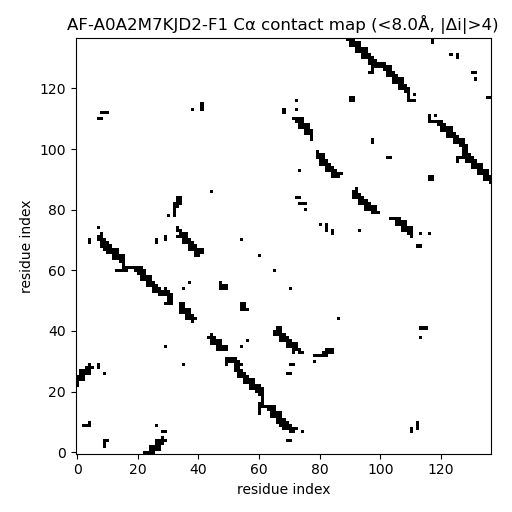12 122 LYS A N 1
ATOM 887 C CA . LYS A 1 122 ? 4.693 1.166 13.755 1.00 95.12 122 LYS A CA 1
ATOM 888 C C . LYS A 1 122 ? 3.467 0.466 14.315 1.00 95.12 122 LYS A C 1
ATOM 890 O O . LYS A 1 122 ? 2.597 0.047 13.565 1.00 95.12 122 LYS A O 1
ATOM 895 N N . THR A 1 123 ? 3.354 0.371 15.636 1.00 97.06 123 THR A N 1
ATOM 896 C CA . THR A 1 123 ? 2.116 -0.112 16.265 1.00 97.06 123 THR A CA 1
ATOM 897 C C . THR A 1 123 ? 1.138 1.042 16.445 1.00 97.06 123 THR A C 1
ATOM 899 O O . THR A 1 123 ? 1.504 2.091 16.972 1.00 97.06 123 THR A O 1
ATOM 902 N N . VAL A 1 124 ? -0.113 0.832 16.043 1.00 96.94 124 VAL A N 1
ATOM 903 C CA . VAL A 1 124 ? -1.220 1.769 16.236 1.00 96.94 124 VAL A CA 1
ATOM 904 C C . VAL A 1 124 ? -2.374 1.071 16.948 1.00 96.94 124 VAL A C 1
ATOM 906 O O . VAL A 1 124 ? -2.716 -0.071 16.643 1.00 96.94 124 VAL A O 1
ATOM 909 N N . THR A 1 125 ? -2.990 1.775 17.894 1.00 97.88 125 THR A N 1
ATOM 910 C CA . THR A 1 125 ? -4.233 1.347 18.539 1.00 97.88 125 THR A CA 1
ATOM 911 C C . THR A 1 125 ? -5.347 2.294 18.127 1.00 97.88 125 THR A C 1
ATOM 913 O O . THR A 1 125 ? -5.267 3.501 18.342 1.00 97.88 125 THR A O 1
ATOM 916 N N . LEU A 1 126 ? -6.389 1.730 17.530 1.00 98.12 126 LEU A N 1
ATOM 917 C CA . LEU A 1 126 ? -7.554 2.422 17.007 1.00 98.12 126 LEU A CA 1
ATOM 918 C C . LEU A 1 126 ? -8.767 2.050 17.858 1.00 98.12 126 LEU A C 1
ATOM 920 O O . LEU A 1 126 ? -9.087 0.871 18.019 1.00 98.12 126 LEU A O 1
ATOM 924 N N . ALA A 1 127 ? -9.482 3.050 18.369 1.00 98.44 127 ALA A N 1
ATOM 925 C CA . ALA A 1 127 ? -10.792 2.825 18.974 1.00 98.44 127 ALA A CA 1
ATOM 926 C C . ALA A 1 127 ? -11.786 2.257 17.940 1.00 98.44 127 ALA A C 1
ATOM 928 O O . ALA A 1 127 ? -11.541 2.313 16.732 1.00 98.44 127 ALA A O 1
ATOM 929 N N . ALA A 1 128 ? -12.917 1.726 18.408 1.00 98.19 128 ALA A N 1
ATOM 930 C CA . ALA A 1 128 ? -14.041 1.363 17.544 1.00 98.19 128 ALA A CA 1
ATOM 931 C C . ALA A 1 128 ? -14.467 2.565 16.679 1.00 98.19 128 ALA A C 1
ATOM 933 O O . ALA A 1 128 ? -14.664 3.657 17.211 1.00 98.19 128 ALA A O 1
ATOM 934 N N . GLY A 1 129 ? -14.562 2.389 15.358 1.00 97.62 129 GLY A N 1
ATOM 935 C CA . GLY A 1 129 ? -14.849 3.476 14.409 1.00 97.62 129 GLY A CA 1
ATOM 936 C C . GLY A 1 129 ? -13.757 4.554 14.297 1.00 97.62 129 GLY A C 1
ATOM 937 O O . GLY A 1 129 ? -13.969 5.569 13.637 1.00 97.62 129 GLY A O 1
ATOM 938 N N . GLY A 1 130 ? -12.620 4.381 14.978 1.00 97.75 130 GLY A N 1
ATOM 939 C CA . GLY A 1 130 ? -11.589 5.402 15.132 1.00 97.75 130 GLY A CA 1
ATOM 940 C C . GLY A 1 130 ? -10.652 5.532 13.934 1.00 97.75 130 GLY A C 1
ATOM 941 O O . GLY A 1 130 ? -10.552 4.644 13.083 1.00 97.75 130 GLY A O 1
ATOM 942 N N . VAL A 1 131 ? -9.914 6.642 13.915 1.00 97.75 131 VAL A N 1
ATOM 943 C CA . VAL A 1 131 ? -8.872 6.945 12.928 1.00 97.75 131 VAL A CA 1
ATOM 944 C C . VAL A 1 131 ? -7.579 7.360 13.624 1.00 97.75 131 VAL A C 1
ATOM 946 O O . VAL A 1 131 ? -7.614 7.915 14.722 1.00 97.75 131 VAL A O 1
ATOM 949 N N . ALA A 1 132 ? -6.447 7.126 12.972 1.00 96.88 132 ALA A N 1
ATOM 950 C CA . ALA A 1 132 ? -5.154 7.676 13.357 1.00 96.88 132 ALA A CA 1
ATOM 951 C C . ALA A 1 132 ? -4.373 8.092 12.110 1.00 96.88 132 ALA A C 1
ATOM 953 O O . ALA A 1 132 ? -4.516 7.480 11.052 1.00 96.88 132 ALA A O 1
ATOM 954 N N . SER A 1 133 ? -3.530 9.111 12.259 1.00 95.31 133 SER A N 1
ATOM 955 C CA . SER A 1 133 ? -2.507 9.451 11.274 1.00 95.31 133 SER A CA 1
ATOM 956 C C . SER A 1 133 ? -1.138 9.109 11.849 1.00 95.31 133 SER A C 1
ATOM 958 O O . SER A 1 133 ? -0.862 9.388 13.018 1.00 95.31 133 SER A O 1
ATOM 960 N N . VAL A 1 134 ? -0.306 8.467 11.039 1.00 94.19 134 VAL A N 1
ATOM 961 C CA . VAL A 1 134 ? 1.060 8.081 11.378 1.00 94.19 134 VAL A CA 1
ATOM 962 C C . VAL A 1 134 ? 1.984 8.673 10.326 1.00 94.19 134 VAL A C 1
ATOM 964 O O . VAL A 1 134 ? 1.923 8.296 9.158 1.00 94.19 134 VAL A O 1
ATOM 967 N N . SER A 1 135 ? 2.856 9.584 10.750 1.00 91.69 135 SER A N 1
ATOM 968 C CA . SER A 1 135 ? 3.947 10.089 9.916 1.00 91.69 135 SER A CA 1
ATOM 969 C C . SER A 1 135 ? 5.184 9.212 10.094 1.00 91.69 135 SER A C 1
ATOM 971 O O . SER A 1 135 ? 5.582 8.892 11.219 1.00 91.69 135 SER A O 1
ATOM 973 N N . TRP A 1 136 ? 5.792 8.831 8.977 1.00 87.31 136 TRP A N 1
ATOM 974 C CA . TRP A 1 136 ? 6.953 7.959 8.916 1.00 87.31 136 TRP A CA 1
ATOM 975 C C . TRP A 1 136 ? 8.041 8.644 8.091 1.00 87.31 136 TRP A C 1
ATOM 977 O O . TRP A 1 136 ? 7.933 8.745 6.869 1.00 87.31 136 TRP A O 1
ATOM 987 N N . GLN A 1 137 ? 9.037 9.169 8.802 1.00 82.19 137 GLN A N 1
ATOM 988 C CA . GLN A 1 137 ? 10.224 9.820 8.246 1.00 82.19 137 GLN A CA 1
ATOM 989 C C . GLN A 1 137 ? 11.384 8.833 8.186 1.00 82.19 137 GLN A C 1
ATOM 991 O O . GLN A 1 137 ? 11.461 7.986 9.110 1.00 82.19 137 GLN A O 1
#

Foldseek 3Di:
DEDEADPFKDKDKAWADPDWDKDKYKYAQADQQAWKWKDKPLDDTHTFHDDPRITIDIDGRHPGIITMMIGGQKDKPDSQWHWDWDADPQAIKIKIWRQAQAKDKIKMAGDPSHPPHAHDIDIDIAGGRGMDIDGDD

Radius of gyration: 15.79 Å; Cα contacts (8 Å, |Δi|>4): 358; chains: 1; bounding box: 32×27×50 Å

Mean predicted aligned error: 4.31 Å

Secondary structure (DSSP, 8-state):
-EEE-BTTEEEEEEPPPSS--EEEEEEES--TTB-EEEEETT--EEEE-EETTEEEEEEE-SSS-EEEEEE-SEEESSTTSEEEEEEETTEEEEEEE--SSS-EEEEEEE-TTSTTPPPSEEEEEE-TT-EEEEEE-